Protein AF-A0A381XGU9-F1 (afdb_monomer_lite)

Foldseek 3Di:
DDPVVVVVVVPDDPVDDDPVPDDQPDFQLQDADPVRHGDQDDPDPSHHDPLDDRTPDCPDPSNVVVVVCCVVPPDDVPQDADDPPPVVVQVVCCVVPVHHHD

Secondary structure (DSSP, 8-state):
--HHHHHHHHH-------STT--TTSPTT--B-TTS-B-----STTSPPTTS-S---TT-HHHHHHHHHHHHH-S-TT--B--TT-HHHHHHHHHHHS--B-

Organism: NCBI:txid408172

pLDDT: mean 74.55, std 14.01, range [47.94, 97.38]

Sequence (102 aa):
MTQSVMDELATMTVHRETSVGWDEQSLTNETVDEDGNHYIDRPGFAAGDPHAPLRRKYDDSDVNELRSYLRENTGIKGLEICSPDEIDRARRIYFRDGFVVV

Structure (mmCIF, N/CA/C/O backbone):
data_AF-A0A381XGU9-F1
#
_entry.id   AF-A0A381XGU9-F1
#
loop_
_atom_site.group_PDB
_atom_site.id
_atom_site.type_symbol
_atom_site.label_atom_id
_atom_site.label_alt_id
_atom_site.label_comp_id
_atom_site.label_asym_id
_atom_site.label_entity_id
_atom_site.label_seq_id
_atom_site.pdbx_PDB_ins_code
_atom_site.Cartn_x
_atom_site.Cartn_y
_atom_site.Cartn_z
_atom_site.occupancy
_atom_site.B_iso_or_equiv
_atom_site.auth_seq_id
_atom_site.auth_comp_id
_atom_site.auth_asym_id
_atom_site.auth_atom_id
_atom_site.pdbx_PDB_model_num
ATOM 1 N N . MET A 1 1 ? 2.921 -12.124 19.930 1.00 54.56 1 MET A N 1
ATOM 2 C CA . MET A 1 1 ? 1.673 -12.770 19.471 1.00 54.56 1 MET A CA 1
ATOM 3 C C . MET A 1 1 ? 1.050 -13.466 20.665 1.00 54.56 1 MET A C 1
ATOM 5 O O . MET A 1 1 ? 1.792 -14.041 21.451 1.00 54.56 1 MET A O 1
ATOM 9 N N . THR A 1 2 ? -0.257 -13.332 20.863 1.00 66.75 2 THR A N 1
ATOM 10 C CA . THR A 1 2 ? -0.972 -13.945 21.990 1.00 66.75 2 THR A CA 1
ATOM 11 C C . THR A 1 2 ? -1.310 -15.400 21.677 1.00 66.75 2 THR A C 1
ATOM 13 O O . THR A 1 2 ? -1.429 -15.786 20.517 1.00 66.75 2 THR A O 1
ATOM 16 N N . GLN A 1 3 ? -1.470 -16.209 22.720 1.00 71.69 3 GLN A N 1
ATOM 17 C CA . GLN A 1 3 ? -1.721 -17.648 22.602 1.00 71.69 3 GLN A CA 1
ATOM 18 C C . GLN A 1 3 ? -3.007 -17.957 21.814 1.00 71.69 3 GLN A C 1
ATOM 20 O O . GLN A 1 3 ? -3.025 -18.861 20.993 1.00 71.69 3 GLN A O 1
ATOM 25 N N . SER A 1 4 ? -4.020 -17.097 21.946 1.00 68.88 4 SER A N 1
ATOM 26 C CA . SER A 1 4 ? -5.267 -17.158 21.172 1.00 68.88 4 SER A CA 1
ATOM 27 C C . SER A 1 4 ? -5.070 -16.993 19.658 1.00 68.88 4 SER A C 1
ATOM 29 O O . SER A 1 4 ? -5.760 -17.658 18.895 1.00 68.88 4 SER A O 1
ATOM 31 N N . VAL A 1 5 ? -4.131 -16.151 19.215 1.00 68.25 5 VAL A N 1
ATOM 32 C CA . VAL A 1 5 ? -3.842 -15.970 17.780 1.00 68.25 5 VAL A CA 1
ATOM 33 C C . VAL A 1 5 ? -3.116 -17.196 17.223 1.00 68.25 5 VAL A C 1
ATOM 35 O O . VAL A 1 5 ? -3.343 -17.586 16.084 1.00 68.25 5 VAL A O 1
ATOM 38 N N . MET A 1 6 ? -2.262 -17.838 18.028 1.00 64.88 6 MET A N 1
ATOM 39 C CA . MET A 1 6 ? -1.621 -19.096 17.633 1.00 64.88 6 MET A CA 1
ATOM 40 C C . MET A 1 6 ? -2.624 -20.252 17.542 1.00 64.88 6 MET A C 1
ATOM 42 O O . MET A 1 6 ? -2.526 -21.048 16.611 1.00 64.88 6 MET A O 1
ATOM 46 N N . ASP A 1 7 ? -3.601 -20.313 18.450 1.00 79.38 7 ASP A N 1
ATOM 47 C CA . ASP A 1 7 ? -4.655 -21.334 18.425 1.00 79.38 7 ASP A CA 1
ATOM 48 C C . ASP A 1 7 ? -5.583 -21.178 17.209 1.00 79.38 7 ASP A C 1
ATOM 50 O O . ASP A 1 7 ? -5.925 -22.170 16.569 1.00 79.38 7 ASP A O 1
ATOM 54 N N . GLU A 1 8 ? -5.945 -19.948 16.830 1.00 72.56 8 GLU A N 1
ATOM 55 C CA . GLU A 1 8 ? -6.747 -19.681 15.628 1.00 72.56 8 GLU A CA 1
ATOM 56 C C . GLU A 1 8 ? -6.012 -20.124 14.352 1.00 72.56 8 GLU A C 1
ATOM 58 O O . GLU A 1 8 ? -6.560 -20.880 13.546 1.00 72.56 8 GLU A O 1
ATOM 63 N N . LEU A 1 9 ? -4.735 -19.754 14.213 1.00 69.62 9 LEU A N 1
ATOM 64 C CA . LEU A 1 9 ? -3.891 -20.165 13.085 1.00 69.62 9 LEU A CA 1
ATOM 65 C C . LEU A 1 9 ? -3.706 -21.687 13.013 1.00 69.62 9 LEU A C 1
ATOM 67 O O . LEU A 1 9 ? -3.627 -22.238 11.917 1.00 69.62 9 LEU A O 1
ATOM 71 N N . ALA A 1 10 ? -3.683 -22.380 14.155 1.00 74.62 10 ALA A N 1
ATOM 72 C CA . ALA A 1 10 ? -3.572 -23.837 14.207 1.00 74.62 10 ALA A CA 1
ATOM 73 C C . ALA A 1 10 ? -4.822 -24.562 13.668 1.00 74.62 10 ALA A C 1
ATOM 75 O O . ALA A 1 10 ? -4.727 -25.718 13.257 1.00 74.62 10 ALA A O 1
ATOM 76 N N . THR A 1 11 ? -5.983 -23.896 13.639 1.00 78.56 11 THR A N 1
ATOM 77 C CA . THR A 1 11 ? -7.221 -24.446 13.054 1.00 78.56 11 THR A CA 1
ATOM 78 C C . THR A 1 11 ? -7.341 -24.217 11.547 1.00 78.56 11 THR A C 1
ATOM 80 O O . THR A 1 11 ? -8.184 -24.832 10.889 1.00 78.56 11 THR A O 1
ATOM 83 N N . MET A 1 12 ? -6.494 -23.360 10.974 1.00 72.94 12 MET A N 1
ATOM 84 C CA . MET A 1 12 ? -6.520 -23.057 9.549 1.00 72.94 12 MET A CA 1
ATOM 85 C C . MET A 1 12 ? -5.797 -24.149 8.760 1.00 72.94 12 MET A C 1
ATOM 87 O O . MET A 1 12 ? -4.631 -24.461 8.992 1.00 72.94 12 MET A O 1
ATOM 91 N N . THR A 1 13 ? -6.486 -24.720 7.775 1.00 63.75 13 THR A N 1
ATOM 92 C CA . THR A 1 13 ? -5.875 -25.689 6.861 1.00 63.75 13 THR A CA 1
ATOM 93 C C . THR A 1 13 ? -5.210 -24.939 5.711 1.00 63.75 13 THR A C 1
ATOM 95 O O . THR A 1 13 ? -5.880 -24.420 4.818 1.00 63.75 13 THR A O 1
ATOM 98 N N . VAL A 1 14 ? -3.877 -24.877 5.712 1.00 62.81 14 VAL A N 1
ATOM 99 C CA . VAL A 1 14 ? -3.116 -24.394 4.553 1.00 62.81 14 VAL A CA 1
ATOM 100 C C . VAL A 1 14 ? -3.203 -25.462 3.464 1.00 62.81 14 VAL A C 1
ATOM 102 O O . VAL A 1 14 ? -2.515 -26.477 3.512 1.00 62.81 14 VAL A O 1
ATOM 105 N N . HIS A 1 15 ? -4.085 -25.257 2.485 1.00 62.94 15 HIS A N 1
ATOM 106 C CA . HIS A 1 15 ? -4.340 -26.242 1.428 1.00 62.94 15 HIS A CA 1
ATOM 107 C C . HIS A 1 15 ? -3.129 -26.486 0.502 1.00 62.94 15 HIS A C 1
ATOM 109 O O . HIS A 1 15 ? -3.093 -27.516 -0.171 1.00 62.94 15 HIS A O 1
ATOM 115 N N . ARG A 1 16 ? -2.151 -25.563 0.471 1.00 51.62 16 ARG A N 1
ATOM 116 C CA . ARG A 1 16 ? -0.774 -25.707 -0.050 1.00 51.62 16 ARG A CA 1
ATOM 117 C C . ARG A 1 16 ? 0.017 -24.412 0.181 1.00 51.62 16 ARG A C 1
ATOM 119 O O . ARG A 1 16 ? -0.590 -23.343 0.239 1.00 51.62 16 ARG A O 1
ATOM 126 N N . GLU A 1 17 ? 1.348 -24.483 0.193 1.00 54.53 17 GLU A N 1
ATOM 127 C CA . GLU A 1 17 ? 2.153 -23.337 -0.247 1.00 54.53 17 GLU A CA 1
ATOM 128 C C . GLU A 1 17 ? 1.775 -23.06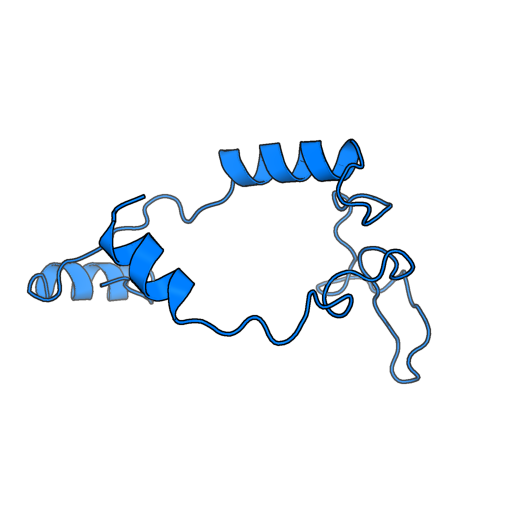1 -1.708 1.00 54.53 17 GLU A C 1
ATOM 130 O O . GLU A 1 17 ? 1.809 -23.949 -2.563 1.00 54.53 17 GLU A O 1
ATOM 135 N N . THR A 1 18 ? 1.281 -21.861 -1.984 1.00 50.28 18 THR A N 1
ATOM 136 C CA . THR A 1 18 ? 0.844 -21.484 -3.324 1.00 50.28 18 THR A CA 1
ATOM 137 C C . THR A 1 18 ? 1.985 -20.755 -4.020 1.00 50.28 18 THR A C 1
ATOM 139 O O . THR A 1 18 ? 2.406 -19.698 -3.570 1.00 50.28 18 THR A O 1
ATOM 142 N N . SER A 1 19 ? 2.460 -21.292 -5.149 1.00 49.59 19 SER A N 1
ATOM 143 C CA . SER A 1 19 ? 3.273 -20.521 -6.105 1.00 49.59 19 SER A CA 1
ATOM 144 C C . SER A 1 19 ? 2.476 -19.369 -6.728 1.00 49.59 19 SER A C 1
ATOM 146 O O . SER A 1 19 ? 3.030 -18.423 -7.279 1.00 49.59 19 SER A O 1
ATOM 148 N N . VAL A 1 20 ? 1.147 -19.448 -6.647 1.00 49.78 20 VAL A N 1
ATOM 149 C CA . VAL A 1 20 ? 0.218 -18.450 -7.157 1.00 49.78 20 VAL A CA 1
ATOM 150 C C . VAL A 1 20 ? 0.179 -17.300 -6.153 1.00 49.78 20 VAL A C 1
ATOM 152 O O . VAL A 1 20 ? -0.494 -17.364 -5.125 1.00 49.78 20 VAL A O 1
ATOM 155 N N . GLY A 1 21 ? 1.002 -16.299 -6.430 1.00 47.94 21 GLY A N 1
ATOM 156 C CA . GLY A 1 21 ? 1.198 -15.094 -5.630 1.00 47.94 21 GLY A CA 1
ATOM 157 C C . GLY A 1 21 ? 2.508 -14.398 -5.990 1.00 47.94 21 GLY A C 1
ATOM 158 O O . GLY A 1 21 ? 2.595 -13.178 -5.889 1.00 47.94 21 GLY A O 1
ATOM 159 N N . TRP A 1 22 ? 3.494 -15.163 -6.471 1.00 50.81 22 TRP A N 1
ATOM 160 C CA . TRP A 1 22 ? 4.809 -14.656 -6.840 1.00 50.81 22 TRP A CA 1
ATOM 161 C C . TRP A 1 22 ? 5.319 -15.378 -8.094 1.00 50.81 22 TRP A C 1
ATOM 163 O O . TRP A 1 22 ? 5.884 -16.464 -8.008 1.00 50.81 22 TRP A O 1
ATOM 173 N N . ASP A 1 23 ? 5.093 -14.791 -9.269 1.00 58.03 23 ASP A N 1
ATOM 174 C CA . ASP A 1 23 ? 5.760 -15.234 -10.494 1.00 58.03 23 ASP A CA 1
ATOM 175 C C . ASP A 1 23 ? 7.068 -14.446 -10.650 1.00 58.03 23 ASP A C 1
ATOM 177 O O . ASP A 1 23 ? 7.046 -13.240 -10.890 1.00 58.03 23 ASP A O 1
ATOM 181 N N . GLU A 1 24 ? 8.212 -15.118 -10.487 1.00 56.94 24 GLU A N 1
ATOM 182 C CA . GLU A 1 24 ? 9.536 -14.509 -10.687 1.00 56.94 24 GLU A CA 1
ATOM 183 C C . GLU A 1 24 ? 9.780 -14.053 -12.134 1.00 56.94 24 GLU A C 1
ATOM 185 O O . GLU A 1 24 ? 10.682 -13.247 -12.373 1.00 56.94 24 GLU A O 1
ATOM 190 N N . GLN A 1 25 ? 9.013 -14.581 -13.092 1.00 58.91 25 GLN A N 1
ATOM 191 C CA . GLN A 1 25 ? 9.077 -14.203 -14.502 1.00 58.91 25 GLN A CA 1
ATOM 192 C C . GLN A 1 25 ? 8.146 -13.035 -14.839 1.00 58.91 25 GLN A C 1
ATOM 194 O O . GLN A 1 25 ? 8.330 -12.410 -15.884 1.00 58.91 25 GLN A O 1
ATOM 199 N N . SER A 1 26 ? 7.195 -12.698 -13.960 1.00 56.19 26 SER A N 1
ATOM 200 C CA . SER A 1 26 ? 6.357 -11.515 -14.142 1.00 56.19 26 SER A CA 1
ATOM 201 C C . SER A 1 26 ? 7.220 -10.265 -13.986 1.00 56.19 26 SER A C 1
ATOM 203 O O . SER A 1 26 ? 7.834 -10.009 -12.943 1.00 56.19 26 SER A O 1
ATOM 205 N N . LEU A 1 27 ? 7.298 -9.491 -15.067 1.00 55.78 27 LEU A N 1
ATOM 206 C CA . LEU A 1 27 ? 8.034 -8.236 -15.097 1.00 55.78 27 LEU A CA 1
ATOM 207 C C . LEU A 1 27 ? 7.412 -7.252 -14.096 1.00 55.78 27 LEU A C 1
ATOM 209 O O . LEU A 1 27 ? 6.191 -7.165 -13.938 1.00 55.78 27 LEU A O 1
ATOM 213 N N . THR A 1 28 ? 8.245 -6.482 -13.395 1.00 54.12 28 THR A N 1
ATOM 214 C CA . THR A 1 28 ? 7.743 -5.404 -12.538 1.00 54.12 28 THR A CA 1
ATOM 215 C C . THR A 1 28 ? 6.959 -4.404 -13.393 1.00 54.12 28 THR A C 1
ATOM 217 O O . THR A 1 28 ? 7.442 -3.992 -14.443 1.00 54.12 28 THR A O 1
ATOM 220 N N . ASN A 1 29 ? 5.777 -3.982 -12.929 1.00 56.31 29 ASN A N 1
ATOM 221 C CA . ASN A 1 29 ? 4.916 -3.006 -13.613 1.00 56.31 29 ASN A CA 1
ATOM 222 C C . ASN A 1 29 ? 4.411 -3.465 -14.987 1.00 56.31 29 ASN A C 1
ATOM 224 O O . ASN A 1 29 ? 4.297 -2.656 -15.908 1.00 56.31 29 ASN A O 1
ATOM 228 N N . GLU A 1 30 ? 4.095 -4.753 -15.118 1.00 61.19 30 GLU A N 1
ATOM 229 C CA . GLU A 1 30 ? 3.466 -5.293 -16.315 1.00 61.19 30 GLU A CA 1
ATOM 230 C C . GLU A 1 30 ? 2.174 -4.528 -16.644 1.00 61.19 30 GLU A C 1
ATOM 232 O O . GLU A 1 30 ? 1.131 -4.694 -16.014 1.00 61.19 30 GLU A O 1
ATOM 237 N N . THR A 1 31 ? 2.272 -3.645 -17.630 1.00 61.28 31 THR A N 1
ATOM 238 C CA . THR A 1 31 ? 1.123 -3.061 -18.305 1.00 61.28 31 THR A CA 1
ATOM 239 C C . THR A 1 31 ? 0.975 -3.851 -19.589 1.00 61.28 31 THR A C 1
ATOM 241 O O . THR A 1 31 ? 1.925 -3.958 -20.363 1.00 61.28 31 THR A O 1
ATOM 244 N N . VAL A 1 32 ? -0.188 -4.457 -19.781 1.00 62.06 32 VAL A N 1
ATOM 245 C CA . VAL A 1 32 ? -0.523 -5.153 -21.022 1.00 62.06 32 VAL A CA 1
ATOM 246 C C . VAL A 1 32 ? -1.463 -4.288 -21.857 1.00 62.06 32 VAL A C 1
ATOM 248 O O . VAL A 1 32 ? -2.227 -3.483 -21.312 1.00 62.06 32 VAL A O 1
ATOM 251 N N . ASP A 1 33 ? -1.374 -4.404 -23.178 1.00 68.19 33 ASP A N 1
ATOM 252 C CA . ASP A 1 33 ? -2.361 -3.83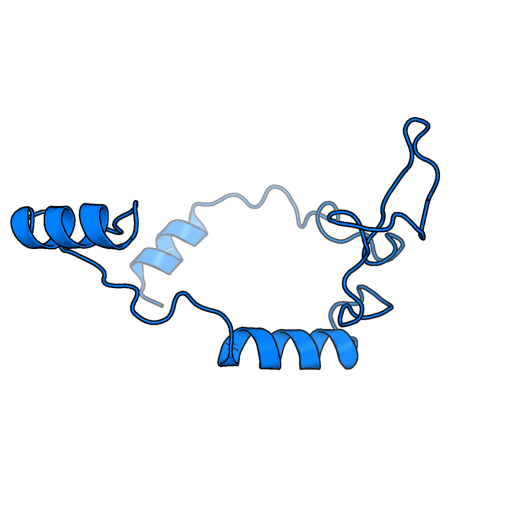1 -24.092 1.00 68.19 33 ASP A CA 1
ATOM 253 C C . ASP A 1 33 ? -3.673 -4.645 -24.096 1.00 68.19 33 ASP A C 1
ATOM 255 O O . ASP A 1 33 ? -3.857 -5.576 -23.309 1.00 68.19 33 ASP A O 1
ATOM 259 N N . GLU A 1 34 ? -4.623 -4.258 -24.952 1.00 74.88 34 GLU A N 1
ATOM 260 C CA . GLU A 1 34 ? -5.930 -4.928 -25.069 1.00 74.88 34 GLU A CA 1
ATOM 261 C C . GLU A 1 34 ? -5.816 -6.388 -25.537 1.00 74.88 34 GLU A C 1
ATOM 263 O O . GLU A 1 34 ? -6.711 -7.189 -25.270 1.00 74.88 34 GLU A O 1
ATOM 268 N N . ASP A 1 35 ? -4.697 -6.740 -26.172 1.00 76.12 35 ASP A N 1
ATOM 269 C CA . ASP A 1 35 ? -4.396 -8.070 -26.694 1.00 76.12 35 ASP A CA 1
ATOM 270 C C . ASP A 1 35 ? -3.527 -8.897 -25.726 1.00 76.12 35 ASP A C 1
ATOM 272 O O . ASP A 1 35 ? -3.208 -10.055 -26.003 1.00 76.12 35 ASP A O 1
ATOM 276 N N . GLY A 1 36 ? -3.158 -8.331 -24.571 1.00 62.31 36 GLY A N 1
ATOM 277 C CA . GLY A 1 36 ? -2.342 -8.996 -23.558 1.00 62.31 36 GLY A CA 1
ATOM 278 C C . GLY A 1 36 ? -0.831 -8.924 -23.807 1.00 62.31 36 GLY A C 1
ATOM 279 O O . GLY A 1 36 ? -0.080 -9.610 -23.116 1.00 62.31 36 GLY A O 1
ATOM 280 N N . ASN A 1 37 ? -0.357 -8.116 -24.762 1.00 68.31 37 ASN A N 1
ATOM 281 C CA . ASN A 1 37 ? 1.075 -7.937 -25.005 1.00 68.31 37 ASN A CA 1
ATOM 282 C C . ASN A 1 37 ? 1.666 -6.901 -24.045 1.00 68.31 37 ASN A C 1
ATOM 284 O O . ASN A 1 37 ? 1.048 -5.875 -23.762 1.00 68.31 37 ASN A O 1
ATOM 288 N N . HIS A 1 38 ? 2.900 -7.129 -23.588 1.00 63.28 38 HIS A N 1
ATOM 289 C CA . HIS A 1 38 ? 3.604 -6.180 -22.725 1.00 63.28 38 HIS A CA 1
ATOM 290 C C . HIS A 1 38 ? 3.802 -4.822 -23.416 1.00 63.28 38 HIS A C 1
ATOM 292 O O . HIS A 1 38 ? 4.351 -4.736 -24.516 1.00 63.28 38 HIS A O 1
ATOM 298 N N . TYR A 1 39 ? 3.419 -3.750 -22.727 1.00 60.22 39 TYR A N 1
ATOM 299 C CA . TYR A 1 39 ? 3.461 -2.380 -23.218 1.00 60.22 39 TYR A CA 1
ATOM 300 C C . TYR A 1 39 ? 4.040 -1.451 -22.142 1.00 60.22 39 TYR A C 1
ATOM 302 O O . TYR A 1 39 ? 3.411 -1.207 -21.121 1.00 60.22 39 TYR A O 1
ATOM 310 N N . ILE A 1 40 ? 5.252 -0.928 -22.349 1.00 57.94 40 ILE A N 1
ATOM 311 C CA . ILE A 1 40 ? 6.017 -0.221 -21.297 1.00 57.94 40 ILE A CA 1
ATOM 312 C C . ILE A 1 40 ? 5.755 1.300 -21.291 1.00 57.94 40 ILE A C 1
ATOM 314 O O . ILE A 1 40 ? 6.066 1.976 -20.316 1.00 57.94 40 ILE A O 1
ATOM 318 N N . ASP A 1 41 ? 5.134 1.853 -22.336 1.00 60.72 41 ASP A N 1
ATOM 319 C CA . ASP A 1 41 ? 5.154 3.301 -22.591 1.00 60.72 41 ASP A CA 1
ATOM 320 C C . ASP A 1 41 ? 3.753 3.932 -22.644 1.00 60.72 41 ASP A C 1
ATOM 322 O O . ASP A 1 41 ? 3.362 4.551 -23.634 1.00 60.72 41 ASP A O 1
ATOM 326 N N . ARG A 1 42 ? 2.939 3.743 -21.590 1.00 64.12 42 ARG A N 1
ATOM 327 C CA . ARG A 1 42 ? 1.694 4.519 -21.423 1.00 64.12 42 ARG A CA 1
ATOM 328 C C . ARG A 1 42 ? 1.996 5.801 -20.641 1.00 64.12 42 ARG A C 1
ATOM 330 O O . ARG A 1 42 ? 2.159 5.723 -19.425 1.00 64.12 42 ARG A O 1
ATOM 337 N N . PRO A 1 43 ? 2.010 6.991 -21.267 1.00 63.00 43 PRO A N 1
ATOM 338 C CA . PRO A 1 43 ? 2.062 8.236 -20.512 1.00 63.00 43 PRO A CA 1
ATOM 339 C C . PRO A 1 43 ? 0.776 8.420 -19.685 1.00 63.00 43 PRO A C 1
ATOM 341 O O . PRO A 1 43 ? -0.319 8.057 -20.117 1.00 63.00 43 PRO A O 1
ATOM 344 N N . GLY A 1 44 ? 0.890 9.021 -18.497 1.00 67.69 44 GLY A N 1
ATOM 345 C CA . GLY A 1 44 ? -0.248 9.338 -17.622 1.00 67.69 44 GLY A CA 1
ATOM 346 C C . GLY A 1 44 ? -0.406 8.380 -16.437 1.00 67.69 44 GLY A C 1
ATOM 347 O O . GLY A 1 44 ? 0.575 7.857 -15.927 1.00 67.69 44 GLY A O 1
ATOM 348 N N . PHE A 1 45 ? -1.642 8.166 -15.967 1.00 57.78 45 PHE A N 1
ATOM 349 C CA . PHE A 1 45 ? -1.942 7.388 -14.746 1.00 57.78 45 PHE A CA 1
ATOM 350 C C . PHE A 1 45 ? -1.484 5.917 -14.808 1.00 57.78 45 PHE A C 1
ATOM 352 O O . PHE A 1 45 ? -1.338 5.274 -13.775 1.00 57.78 45 PHE A O 1
ATOM 359 N N . ALA A 1 46 ? -1.259 5.394 -16.016 1.00 59.94 46 ALA A N 1
ATOM 360 C CA . ALA A 1 46 ? -0.777 4.037 -16.264 1.00 59.94 46 ALA A CA 1
ATOM 361 C C . ALA A 1 46 ? 0.743 3.962 -16.509 1.00 59.94 46 ALA A C 1
ATOM 363 O O . ALA A 1 46 ? 1.237 2.903 -16.888 1.00 59.94 46 ALA A O 1
ATOM 364 N N . ALA A 1 47 ? 1.481 5.064 -16.329 1.00 67.69 47 ALA A N 1
ATOM 365 C CA . ALA A 1 47 ? 2.935 5.032 -16.396 1.00 67.69 47 ALA A CA 1
ATOM 366 C C . ALA A 1 47 ? 3.480 4.177 -15.246 1.00 67.69 47 ALA A C 1
ATOM 368 O O . ALA A 1 47 ? 3.055 4.324 -14.097 1.00 67.69 47 ALA A O 1
ATOM 369 N N . GLY A 1 48 ? 4.423 3.285 -15.557 1.00 66.62 48 GLY A N 1
ATOM 370 C CA . GLY A 1 48 ? 5.119 2.509 -14.536 1.00 66.62 48 GLY A CA 1
ATOM 371 C C . GLY A 1 48 ? 5.823 3.434 -13.542 1.00 66.62 48 GLY A C 1
ATOM 372 O O . GLY A 1 48 ? 6.409 4.443 -13.936 1.00 66.62 48 GLY A O 1
ATOM 373 N N . ASP A 1 49 ? 5.766 3.092 -12.255 1.00 70.81 49 ASP A N 1
ATOM 374 C CA . ASP A 1 49 ? 6.462 3.850 -11.214 1.00 70.81 49 ASP A CA 1
ATOM 375 C C . ASP A 1 49 ? 7.983 3.819 -11.480 1.00 70.81 49 ASP A C 1
ATOM 377 O O . ASP A 1 49 ? 8.564 2.727 -11.497 1.00 70.81 49 ASP A O 1
ATOM 381 N N . PRO A 1 50 ? 8.643 4.978 -11.685 1.00 73.25 50 PRO A N 1
ATOM 382 C CA . PRO A 1 50 ? 10.080 5.042 -11.951 1.00 73.25 50 PRO A CA 1
ATOM 383 C C . PRO A 1 50 ? 10.939 4.591 -10.762 1.00 73.25 50 PRO A C 1
ATOM 385 O O . PRO A 1 50 ? 12.127 4.330 -10.941 1.00 73.25 50 PRO A O 1
ATOM 388 N N . HIS A 1 51 ? 10.367 4.504 -9.558 1.00 72.12 51 HIS A N 1
ATOM 389 C CA . HIS A 1 51 ? 11.041 4.017 -8.355 1.00 72.12 51 HIS A CA 1
ATOM 390 C C . HIS A 1 51 ? 10.805 2.527 -8.092 1.00 72.12 51 HIS A C 1
ATOM 392 O O . HIS A 1 51 ? 11.347 1.978 -7.131 1.00 72.12 51 HIS A O 1
ATOM 398 N N . ALA A 1 52 ? 10.012 1.856 -8.928 1.00 73.94 52 ALA A N 1
ATOM 399 C CA . ALA A 1 52 ? 9.790 0.432 -8.774 1.00 73.94 52 ALA A CA 1
ATOM 400 C C . ALA A 1 52 ? 11.055 -0.367 -9.147 1.00 73.94 52 ALA A C 1
ATOM 402 O O . ALA A 1 52 ? 11.697 -0.083 -10.161 1.00 73.94 52 ALA A O 1
ATOM 403 N N . PRO A 1 53 ? 11.403 -1.409 -8.375 1.00 74.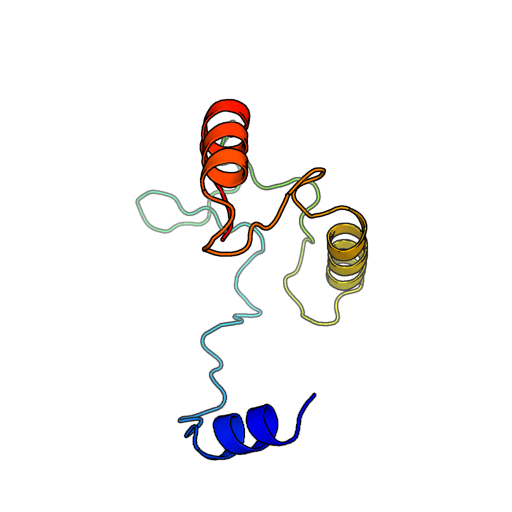69 53 PRO A N 1
ATOM 404 C CA . PRO A 1 53 ? 12.573 -2.232 -8.642 1.00 74.69 53 PRO A CA 1
ATOM 405 C C . PRO A 1 53 ? 12.432 -2.968 -9.976 1.00 74.69 53 PRO A C 1
ATOM 407 O O . PRO A 1 53 ? 11.395 -3.564 -10.265 1.00 74.69 53 PRO A O 1
ATOM 410 N N . LEU A 1 54 ? 13.503 -3.006 -10.770 1.00 69.56 54 LEU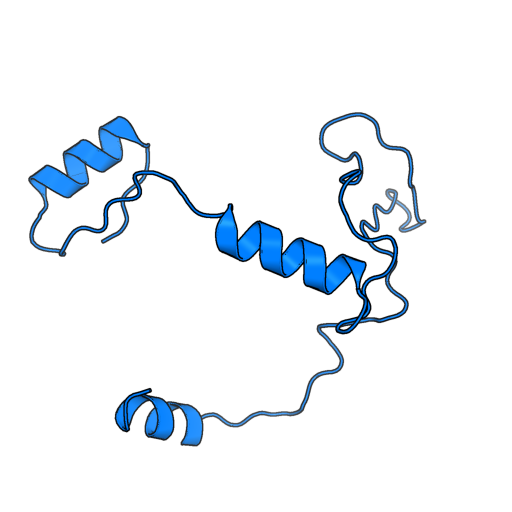 A N 1
ATOM 411 C CA . LEU A 1 54 ? 13.510 -3.636 -12.101 1.00 69.56 54 LEU A CA 1
ATOM 412 C C . LEU A 1 54 ? 13.204 -5.143 -12.071 1.00 69.56 54 LEU A C 1
ATOM 414 O O . LEU A 1 54 ? 12.830 -5.719 -13.091 1.00 69.56 54 LEU A O 1
ATOM 418 N N . ARG A 1 55 ? 13.374 -5.794 -10.913 1.00 69.31 55 ARG A N 1
ATOM 419 C CA . ARG A 1 55 ? 13.095 -7.219 -10.706 1.00 69.31 55 ARG A CA 1
ATOM 420 C C . ARG A 1 55 ? 12.246 -7.427 -9.460 1.00 69.31 55 ARG A C 1
ATOM 422 O O . ARG A 1 55 ? 12.543 -6.884 -8.400 1.00 69.31 55 ARG A O 1
ATOM 429 N N . ARG A 1 56 ? 11.252 -8.310 -9.553 1.00 65.00 56 ARG A N 1
ATOM 430 C CA . ARG A 1 56 ? 10.433 -8.765 -8.418 1.00 65.00 56 ARG A CA 1
ATOM 431 C C . ARG A 1 56 ? 10.995 -10.036 -7.783 1.00 65.00 56 ARG A C 1
ATOM 433 O O . ARG A 1 56 ? 10.297 -11.035 -7.659 1.00 65.00 56 ARG A O 1
ATOM 440 N N . LYS A 1 57 ? 12.258 -10.012 -7.352 1.00 74.56 57 LYS A N 1
ATOM 441 C CA . LYS A 1 57 ? 12.835 -11.095 -6.535 1.00 74.56 57 LYS A CA 1
ATOM 442 C C . LYS A 1 57 ? 12.748 -10.731 -5.061 1.00 74.56 57 LYS A C 1
ATOM 444 O O . LYS A 1 57 ? 13.091 -9.616 -4.684 1.00 74.56 57 LYS A O 1
ATOM 449 N N . TYR A 1 58 ? 12.274 -11.661 -4.234 1.00 70.75 58 TYR A N 1
ATOM 450 C CA . TYR A 1 58 ? 11.957 -11.370 -2.833 1.00 70.75 58 TYR A CA 1
ATOM 451 C C . TYR A 1 58 ? 13.154 -10.821 -2.042 1.00 70.75 58 TYR A C 1
ATOM 453 O O . TYR A 1 58 ? 12.965 -9.925 -1.217 1.00 70.75 58 TYR A O 1
ATOM 461 N N . ASP A 1 59 ? 14.350 -11.338 -2.331 1.00 81.06 59 ASP A N 1
ATOM 462 C CA . ASP A 1 59 ? 15.609 -10.993 -1.664 1.00 81.06 59 ASP A CA 1
ATOM 463 C C . ASP A 1 59 ? 16.474 -9.989 -2.449 1.00 81.06 59 ASP A C 1
ATOM 465 O O . ASP A 1 59 ? 17.624 -9.753 -2.082 1.00 81.06 59 ASP A O 1
ATOM 469 N N . ASP A 1 60 ? 15.959 -9.400 -3.535 1.00 85.06 60 ASP A N 1
ATOM 470 C CA . ASP A 1 60 ? 16.692 -8.372 -4.287 1.00 85.06 60 ASP A CA 1
ATOM 471 C C . ASP A 1 60 ? 16.963 -7.146 -3.397 1.00 85.06 60 ASP A C 1
ATOM 473 O O . ASP A 1 60 ? 16.124 -6.766 -2.570 1.00 85.06 60 ASP A O 1
ATOM 477 N N . SER A 1 61 ? 18.137 -6.530 -3.552 1.00 87.69 61 SER A N 1
ATOM 478 C CA . SER A 1 61 ? 18.523 -5.345 -2.780 1.00 87.69 61 SER A CA 1
ATOM 479 C C . SER A 1 61 ? 17.514 -4.221 -2.963 1.00 87.69 61 SER A C 1
ATOM 481 O O . SER A 1 61 ? 17.035 -3.669 -1.975 1.00 87.69 61 SER A O 1
ATOM 483 N N . ASP A 1 62 ? 17.103 -3.970 -4.205 1.00 83.31 62 ASP A N 1
ATOM 484 C CA . ASP A 1 62 ? 16.241 -2.842 -4.555 1.00 83.31 62 ASP A CA 1
ATOM 485 C C . ASP A 1 62 ? 14.830 -3.046 -3.974 1.00 83.31 62 ASP A C 1
ATOM 487 O O . ASP A 1 62 ? 14.172 -2.112 -3.512 1.00 83.31 62 ASP A O 1
ATOM 491 N N . VAL A 1 63 ? 14.373 -4.303 -3.920 1.00 82.25 63 VAL A N 1
ATOM 492 C CA . VAL A 1 63 ? 13.100 -4.684 -3.290 1.00 82.25 63 VAL A CA 1
ATOM 493 C C . VAL A 1 63 ? 13.157 -4.488 -1.774 1.00 82.25 63 VAL A C 1
ATOM 495 O O . VAL A 1 63 ? 12.195 -4.000 -1.176 1.00 82.25 63 VAL A O 1
ATOM 498 N N . ASN A 1 64 ? 14.265 -4.856 -1.132 1.00 87.31 64 ASN A N 1
ATOM 499 C CA . ASN A 1 64 ? 14.435 -4.697 0.312 1.00 87.31 64 ASN A CA 1
ATOM 500 C C . ASN A 1 64 ? 14.592 -3.226 0.727 1.00 87.31 64 ASN A C 1
ATOM 502 O O . ASN A 1 64 ? 14.029 -2.814 1.747 1.00 87.31 64 ASN A O 1
ATOM 506 N N . GLU A 1 65 ? 15.288 -2.424 -0.075 1.00 88.56 65 GLU A N 1
ATOM 507 C CA . GLU A 1 65 ? 15.392 -0.976 0.108 1.00 88.56 65 GLU A CA 1
ATOM 508 C C . GLU A 1 65 ? 14.021 -0.306 -0.016 1.00 88.56 65 GLU A C 1
ATOM 510 O O . GLU A 1 65 ? 13.601 0.396 0.908 1.00 88.56 65 GLU A O 1
ATOM 515 N N . LEU A 1 66 ? 13.261 -0.610 -1.077 1.00 84.75 66 LEU A N 1
ATOM 516 C CA . LEU A 1 66 ? 11.902 -0.093 -1.244 1.00 84.75 66 LEU A CA 1
ATOM 517 C C . LEU A 1 66 ? 10.992 -0.501 -0.076 1.00 84.75 66 LEU A C 1
ATOM 519 O O . LEU A 1 66 ? 10.260 0.333 0.453 1.00 84.75 66 LEU A O 1
ATOM 523 N N . ARG A 1 67 ? 11.049 -1.757 0.390 1.00 84.56 67 ARG A N 1
ATOM 524 C CA . ARG A 1 67 ? 10.279 -2.188 1.575 1.00 84.56 67 ARG A CA 1
ATOM 525 C C . ARG A 1 67 ? 10.622 -1.374 2.813 1.00 84.56 67 ARG A C 1
ATOM 527 O O . ARG A 1 67 ? 9.718 -1.037 3.573 1.00 84.56 67 ARG A O 1
ATOM 534 N N . SER A 1 68 ? 11.902 -1.104 3.039 1.00 87.00 68 SER A N 1
ATOM 535 C CA . SER A 1 68 ? 12.363 -0.357 4.212 1.00 87.00 68 SER A CA 1
ATOM 536 C C . SER A 1 68 ? 11.864 1.084 4.144 1.00 87.00 68 SER A C 1
ATOM 538 O O . SER A 1 68 ? 11.211 1.550 5.076 1.00 87.00 68 SER A O 1
ATOM 540 N N . TYR A 1 69 ? 12.018 1.725 2.981 1.00 87.56 69 TYR A N 1
ATOM 541 C CA . TYR A 1 69 ? 11.473 3.052 2.718 1.00 87.56 69 TYR A CA 1
ATOM 542 C C . TYR A 1 69 ? 9.957 3.108 2.938 1.00 87.56 69 TYR A C 1
ATOM 544 O O . TYR A 1 69 ? 9.471 3.977 3.662 1.00 87.56 69 TYR A O 1
ATOM 552 N N . LEU A 1 70 ? 9.198 2.168 2.364 1.00 84.00 70 LEU A N 1
ATOM 553 C CA . LEU A 1 70 ? 7.745 2.146 2.510 1.00 84.00 70 LEU A CA 1
ATOM 554 C C . LEU A 1 70 ? 7.328 1.897 3.963 1.00 84.00 70 LEU A C 1
ATOM 556 O O . LEU A 1 70 ? 6.385 2.524 4.430 1.00 84.00 70 LEU A O 1
ATOM 560 N N . ARG A 1 71 ? 8.022 1.044 4.718 1.00 81.19 71 ARG A N 1
ATOM 561 C CA . ARG A 1 71 ? 7.722 0.850 6.147 1.00 81.19 71 ARG A CA 1
ATOM 562 C C . ARG A 1 71 ? 7.902 2.128 6.963 1.00 81.19 71 ARG A C 1
ATOM 564 O O . ARG A 1 71 ? 7.137 2.357 7.891 1.00 81.19 71 ARG A O 1
ATOM 571 N N . GLU A 1 72 ? 8.899 2.936 6.624 1.00 86.62 72 GLU A N 1
ATOM 572 C CA . GLU A 1 72 ? 9.215 4.173 7.342 1.00 86.62 72 GLU A CA 1
ATOM 573 C C . GLU A 1 72 ? 8.344 5.360 6.910 1.00 86.62 72 GLU A C 1
ATOM 575 O O . GLU A 1 72 ? 8.051 6.242 7.717 1.00 86.62 72 GLU A O 1
ATOM 580 N N . ASN A 1 73 ? 7.935 5.397 5.639 1.00 84.38 73 ASN A N 1
ATOM 581 C CA . ASN A 1 73 ? 7.339 6.586 5.024 1.00 84.38 73 ASN A CA 1
ATOM 582 C C . ASN A 1 73 ? 5.872 6.411 4.617 1.00 84.38 73 ASN A C 1
ATOM 584 O O . ASN A 1 73 ? 5.191 7.410 4.372 1.00 84.38 73 ASN A O 1
ATOM 588 N N . THR A 1 74 ? 5.372 5.176 4.549 1.00 77.44 74 THR A N 1
ATOM 589 C CA . THR A 1 74 ? 3.979 4.889 4.180 1.00 77.44 74 THR A CA 1
ATOM 590 C C . THR A 1 74 ? 3.090 4.871 5.415 1.00 77.44 74 THR A C 1
ATOM 592 O O . THR A 1 74 ? 3.501 4.515 6.515 1.00 77.44 74 THR A O 1
ATOM 595 N N . GLY A 1 75 ? 1.836 5.251 5.214 1.00 75.31 75 GLY A N 1
ATOM 596 C CA . GLY A 1 75 ? 0.832 5.389 6.256 1.00 75.31 75 GLY A CA 1
ATOM 597 C C . GLY A 1 75 ? 0.036 6.665 6.034 1.00 75.31 75 GLY A C 1
ATOM 598 O O . GLY A 1 75 ? 0.514 7.620 5.419 1.00 75.31 75 GLY A O 1
ATOM 599 N N . ILE A 1 76 ? -1.197 6.690 6.529 1.00 76.62 76 ILE A N 1
ATOM 600 C CA . ILE A 1 76 ? -2.011 7.903 6.496 1.00 76.62 76 ILE A CA 1
ATOM 601 C C . ILE A 1 76 ? -1.595 8.749 7.702 1.00 76.62 76 ILE A C 1
ATOM 603 O O . ILE A 1 76 ? -1.924 8.442 8.848 1.00 76.62 76 ILE A O 1
ATOM 607 N N . LYS A 1 77 ? -0.810 9.802 7.455 1.00 77.94 77 LYS A N 1
ATOM 608 C CA . LYS A 1 77 ? -0.417 10.753 8.505 1.00 77.94 77 LYS A CA 1
ATOM 609 C C . LYS A 1 77 ? -1.673 11.420 9.068 1.00 77.94 77 LYS A C 1
ATOM 611 O O . LYS A 1 77 ? -2.471 11.955 8.308 1.00 77.94 77 LYS A O 1
ATOM 616 N N . GLY A 1 78 ? -1.829 11.400 10.391 1.00 76.06 78 GLY A N 1
ATOM 617 C CA . GLY A 1 78 ? -3.023 11.936 11.054 1.00 76.06 78 GLY A CA 1
ATOM 618 C C . GLY A 1 78 ? -4.233 11.000 11.029 1.00 76.06 78 GLY A C 1
ATOM 619 O O . GLY A 1 78 ? -5.334 11.447 11.344 1.00 76.06 78 GLY A O 1
ATOM 620 N N . LEU A 1 79 ? -4.042 9.719 10.679 1.00 81.94 79 LEU A N 1
ATOM 621 C CA . LEU A 1 79 ? -5.082 8.710 10.837 1.00 81.94 79 LEU A CA 1
ATOM 622 C C . LEU A 1 79 ? -5.416 8.534 12.316 1.00 81.94 79 LEU A C 1
ATOM 624 O O . LEU A 1 79 ? -4.572 8.164 13.131 1.00 81.94 79 LEU A O 1
ATOM 628 N N . GLU A 1 80 ? -6.672 8.790 12.635 1.00 84.12 80 GLU A N 1
ATOM 629 C CA . GLU A 1 80 ? -7.228 8.642 13.966 1.00 84.12 80 GLU A CA 1
ATOM 630 C C . GLU A 1 80 ? -8.153 7.421 13.984 1.00 84.12 80 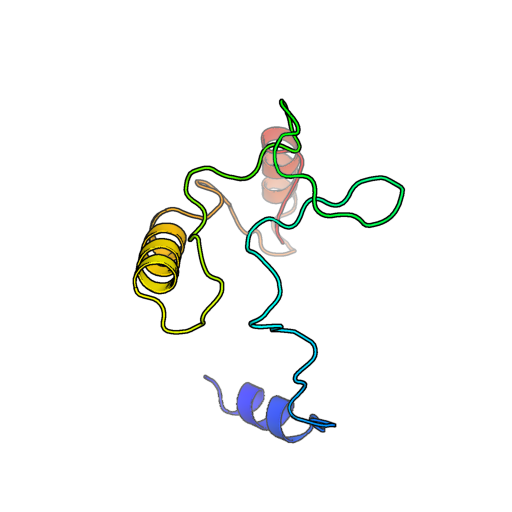GLU A C 1
ATOM 632 O O . GLU A 1 80 ? -9.032 7.304 13.132 1.00 84.12 80 GLU A O 1
ATOM 637 N N . ILE A 1 81 ? -7.952 6.521 14.953 1.00 89.62 81 ILE A N 1
ATOM 638 C CA . ILE A 1 81 ? -8.853 5.389 15.211 1.00 89.62 81 ILE A CA 1
ATOM 639 C C . ILE A 1 81 ? -9.808 5.792 16.336 1.00 89.62 81 ILE A C 1
ATOM 641 O O . ILE A 1 81 ? -9.378 6.393 17.332 1.00 89.62 81 ILE A O 1
ATOM 645 N N . CYS A 1 82 ? -11.093 5.500 16.154 1.00 92.44 82 CYS A N 1
ATOM 646 C CA . CYS A 1 82 ? -12.137 5.758 17.137 1.00 92.44 82 CYS A CA 1
ATOM 647 C C . CYS A 1 82 ? -12.643 4.462 17.766 1.00 92.44 82 CYS A C 1
ATOM 649 O O . CYS A 1 82 ? -12.759 3.462 17.078 1.00 92.44 82 CYS A O 1
ATOM 651 N N . SER A 1 83 ? -13.014 4.478 19.044 1.00 93.88 83 SER A N 1
ATOM 652 C CA . SER A 1 83 ? -13.828 3.384 19.590 1.00 93.88 83 SER A CA 1
ATOM 653 C C . SER A 1 83 ? -15.278 3.490 19.086 1.00 93.88 83 SER A C 1
ATOM 655 O O . SER A 1 83 ? -15.735 4.597 18.777 1.00 93.88 83 SER A O 1
ATOM 657 N N . PRO A 1 84 ? -16.047 2.384 19.036 1.00 93.88 84 PRO A N 1
ATOM 658 C CA . PRO A 1 84 ? -17.436 2.395 18.562 1.00 93.88 84 PRO A CA 1
ATOM 659 C C . PRO A 1 84 ? -18.371 3.373 19.285 1.00 93.88 84 PRO A C 1
ATOM 661 O O . PRO A 1 84 ? -19.367 3.806 18.713 1.00 93.88 84 PRO A O 1
ATOM 664 N N . ASP A 1 85 ? -18.071 3.728 20.533 1.00 97.25 85 ASP A N 1
ATOM 665 C CA . ASP A 1 85 ? -18.824 4.685 21.345 1.00 97.25 85 ASP A CA 1
ATOM 666 C C . ASP A 1 85 ? -18.458 6.160 21.076 1.00 97.25 85 ASP A C 1
ATOM 668 O O . ASP A 1 85 ? -19.212 7.061 21.446 1.00 97.25 85 ASP A O 1
ATOM 672 N N . GLU A 1 86 ? -17.367 6.445 20.356 1.00 97.06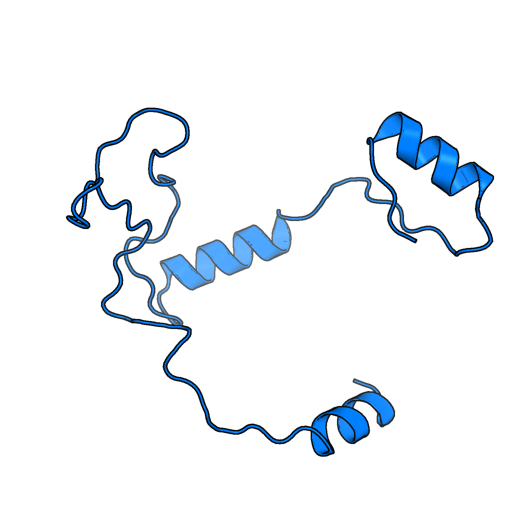 86 GLU A N 1
ATOM 673 C CA . GLU A 1 86 ? -16.894 7.806 20.060 1.00 97.06 86 GLU A CA 1
ATOM 674 C C . GLU A 1 86 ? -17.598 8.453 18.847 1.00 97.06 86 GLU A C 1
ATOM 676 O O . GLU A 1 86 ? -16.966 9.037 17.959 1.00 97.06 86 GLU A O 1
ATOM 681 N N . ILE A 1 87 ? -18.929 8.392 18.803 1.00 96.56 87 ILE A N 1
ATOM 682 C CA . ILE A 1 87 ? -19.743 8.778 17.636 1.00 96.56 87 ILE A CA 1
ATOM 683 C C . ILE A 1 87 ? -19.480 10.220 17.161 1.00 96.56 87 ILE A C 1
ATOM 685 O O . ILE A 1 87 ? -19.311 10.467 15.965 1.00 96.56 87 ILE A O 1
ATOM 689 N N . ASP A 1 88 ? -19.388 11.186 18.078 1.00 97.38 88 ASP A N 1
ATOM 690 C CA . ASP A 1 88 ? -19.161 12.597 17.726 1.00 97.38 88 ASP A CA 1
ATOM 691 C C . ASP A 1 88 ? -17.750 12.864 17.190 1.00 97.38 88 ASP A C 1
ATOM 693 O O . ASP A 1 88 ? -17.522 13.800 16.414 1.00 97.38 88 ASP A O 1
ATOM 697 N N . ARG A 1 89 ? -16.767 12.066 17.614 1.00 95.12 89 ARG A N 1
ATOM 698 C CA . ARG A 1 89 ? -15.395 12.147 17.109 1.00 95.12 89 ARG A CA 1
ATOM 699 C C . ARG A 1 89 ? -15.309 11.498 15.732 1.00 95.12 89 ARG A C 1
ATOM 701 O O . ARG A 1 89 ? -14.827 12.148 14.805 1.00 95.12 89 ARG A O 1
ATOM 708 N N . ALA A 1 90 ? -15.893 10.312 15.576 1.00 95.38 90 ALA A N 1
ATOM 709 C CA . ALA A 1 90 ? -15.974 9.612 14.302 1.00 95.38 90 ALA A CA 1
ATOM 710 C C . ALA A 1 90 ? -16.670 10.459 13.224 1.00 95.38 90 ALA A C 1
ATOM 712 O O . ALA A 1 90 ? -16.161 10.607 12.114 1.00 95.38 90 ALA A O 1
ATOM 713 N N . ARG A 1 91 ? -17.785 11.115 13.575 1.00 96.69 91 ARG A N 1
ATOM 714 C CA . ARG A 1 91 ? -18.496 12.046 12.689 1.00 96.69 91 ARG A CA 1
ATOM 715 C C . ARG A 1 91 ? -17.606 13.203 12.230 1.00 96.69 91 ARG A C 1
ATOM 717 O O . ARG A 1 91 ? -17.603 13.532 11.048 1.00 96.69 91 ARG A O 1
ATOM 724 N N . ARG A 1 92 ? -16.871 13.845 13.145 1.00 95.31 92 ARG A N 1
ATOM 725 C CA . ARG A 1 92 ? -15.975 14.967 12.805 1.00 95.31 92 ARG A CA 1
ATOM 726 C C . ARG A 1 92 ? -14.856 14.532 11.863 1.00 95.31 92 ARG A C 1
ATOM 728 O O . ARG A 1 92 ? -14.591 15.243 10.898 1.00 95.31 92 ARG A O 1
ATOM 735 N N . ILE A 1 93 ? -14.248 13.375 12.123 1.00 93.56 93 ILE A N 1
ATOM 736 C CA . ILE A 1 93 ? -13.203 12.798 11.266 1.00 93.56 93 ILE A CA 1
ATOM 737 C C . ILE A 1 93 ? -13.772 12.490 9.880 1.00 93.56 93 ILE A C 1
ATOM 739 O O . ILE A 1 93 ? -13.204 12.932 8.889 1.00 93.56 93 ILE A O 1
ATOM 743 N N . TYR A 1 94 ? -14.953 11.872 9.802 1.00 93.50 94 TYR A N 1
ATOM 744 C CA . TYR A 1 94 ? -15.616 11.602 8.526 1.00 93.50 94 TYR A CA 1
ATOM 745 C C . TYR A 1 94 ? -15.861 12.875 7.699 1.00 93.50 94 TYR A C 1
ATOM 747 O O . TYR A 1 94 ? -15.624 12.879 6.497 1.00 93.50 94 TYR A O 1
ATOM 755 N N . PHE A 1 95 ? -16.284 13.982 8.319 1.00 94.81 95 PHE A N 1
ATOM 756 C CA . PHE A 1 95 ? -16.454 15.251 7.596 1.00 94.81 95 PHE A CA 1
ATOM 757 C C . PHE A 1 95 ? -15.131 15.917 7.186 1.00 94.81 95 PHE A C 1
ATOM 759 O O . PHE A 1 95 ? -15.126 16.674 6.218 1.00 94.81 95 PHE A O 1
ATOM 766 N N . ARG A 1 96 ? -14.032 15.666 7.909 1.00 89.88 96 ARG A N 1
ATOM 767 C CA . ARG A 1 96 ? -12.694 16.194 7.598 1.00 89.88 96 ARG A CA 1
ATOM 768 C C . ARG A 1 96 ? -12.032 15.409 6.463 1.00 89.88 96 ARG A C 1
ATOM 770 O O . ARG A 1 96 ? -11.545 16.016 5.515 1.00 89.88 96 ARG A O 1
ATOM 777 N N . ASP A 1 97 ? -12.043 14.082 6.572 1.00 89.81 97 ASP A N 1
ATOM 778 C CA . ASP A 1 97 ? -11.222 13.176 5.757 1.00 89.81 97 ASP A CA 1
ATOM 779 C C . ASP A 1 97 ? -12.038 12.398 4.714 1.00 89.81 97 ASP A C 1
ATOM 781 O O . ASP A 1 97 ? -11.471 11.767 3.826 1.00 89.81 97 ASP A O 1
ATOM 785 N N . GLY A 1 98 ? -13.370 12.415 4.814 1.00 91.69 98 GLY A N 1
ATOM 786 C CA . GLY A 1 98 ? -14.275 11.641 3.958 1.00 91.69 98 GLY A CA 1
ATOM 787 C C . GLY A 1 98 ? -14.406 10.165 4.349 1.00 91.69 98 GLY A C 1
ATOM 788 O O . GLY A 1 98 ? -15.210 9.448 3.757 1.00 91.69 98 GLY A O 1
ATOM 789 N N . PHE A 1 99 ? -13.646 9.702 5.346 1.00 92.38 99 PHE A N 1
ATOM 790 C CA . PHE A 1 99 ? -13.726 8.356 5.912 1.00 92.38 99 PHE A CA 1
ATOM 791 C C . PHE A 1 99 ? -13.389 8.380 7.410 1.00 92.38 99 PHE A C 1
ATOM 793 O O . PHE A 1 99 ? -12.870 9.367 7.924 1.00 92.38 99 PHE A O 1
ATOM 800 N N . VAL A 1 100 ? -13.702 7.296 8.120 1.00 92.06 100 VAL A N 1
ATOM 801 C CA . VAL A 1 100 ? -13.315 7.091 9.522 1.00 92.06 100 VAL A CA 1
ATOM 802 C C . VAL A 1 100 ? -12.963 5.624 9.739 1.00 92.06 100 VAL A C 1
ATOM 804 O O . VAL A 1 100 ? -13.575 4.749 9.127 1.00 92.06 100 VAL A O 1
ATOM 807 N N . VAL A 1 101 ? -11.978 5.363 10.599 1.00 90.94 101 VAL A N 1
ATOM 808 C CA . VAL A 1 101 ? -11.650 4.018 11.079 1.00 90.94 101 VAL A CA 1
ATOM 809 C C . VAL A 1 101 ? -12.166 3.890 12.508 1.00 90.94 101 VAL A C 1
ATOM 811 O O . VAL A 1 101 ? -11.831 4.713 13.364 1.00 90.94 101 VAL A O 1
ATOM 814 N N . VAL A 1 102 ? -13.004 2.880 12.733 1.00 89.75 102 VAL A N 1
ATOM 815 C CA . VAL A 1 102 ? -13.600 2.532 14.028 1.00 89.75 102 VAL A CA 1
ATOM 816 C C . VAL A 1 102 ? -13.221 1.098 14.360 1.00 89.75 102 VAL A C 1
ATOM 818 O O . VAL A 1 102 ? -13.395 0.254 13.453 1.00 89.75 102 VAL A O 1
#

Radius of gyration: 20.51 Å; chains: 1; bounding box: 38×42×49 Å